Protein AF-A0A3D1AX76-F1 (afdb_monomer)

pLDDT: mean 86.17, std 15.82, range [45.19, 97.69]

Structure (mmCIF, N/CA/C/O backbone):
data_AF-A0A3D1AX76-F1
#
_entry.id   AF-A0A3D1AX76-F1
#
loop_
_atom_site.group_PDB
_atom_site.id
_atom_site.type_symbol
_atom_site.label_atom_id
_atom_site.label_alt_id
_atom_site.label_comp_id
_atom_site.label_asym_id
_atom_site.label_entity_id
_atom_site.label_seq_id
_atom_site.pdbx_PDB_ins_code
_atom_site.Cartn_x
_atom_site.Cartn_y
_atom_site.Cartn_z
_atom_site.occupancy
_atom_site.B_iso_or_equiv
_atom_site.auth_seq_id
_atom_site.auth_comp_id
_atom_site.auth_asym_id
_atom_site.auth_atom_id
_atom_site.pdbx_PDB_model_num
ATOM 1 N N . THR A 1 1 ? -2.766 -13.263 6.148 1.00 45.19 1 THR A N 1
ATOM 2 C CA . THR A 1 1 ? -1.428 -13.432 5.550 1.00 45.19 1 THR A CA 1
ATOM 3 C C . THR A 1 1 ? -1.587 -14.171 4.237 1.00 45.19 1 THR A C 1
ATOM 5 O O . THR A 1 1 ? -2.179 -15.243 4.234 1.00 45.19 1 THR A O 1
ATOM 8 N N . ARG A 1 2 ? -1.125 -13.597 3.122 1.00 50.44 2 ARG A N 1
ATOM 9 C CA . ARG A 1 2 ? -0.973 -14.301 1.841 1.00 50.44 2 ARG A CA 1
ATOM 10 C C . ARG A 1 2 ? 0.479 -14.099 1.420 1.00 50.44 2 ARG A C 1
ATOM 12 O O . ARG A 1 2 ? 0.906 -12.968 1.245 1.00 50.44 2 ARG A O 1
ATOM 19 N N . ILE A 1 3 ? 1.247 -15.183 1.397 1.00 50.59 3 ILE A N 1
ATOM 20 C CA . ILE A 1 3 ? 2.650 -15.192 0.978 1.00 50.59 3 ILE A CA 1
ATOM 21 C C . ILE A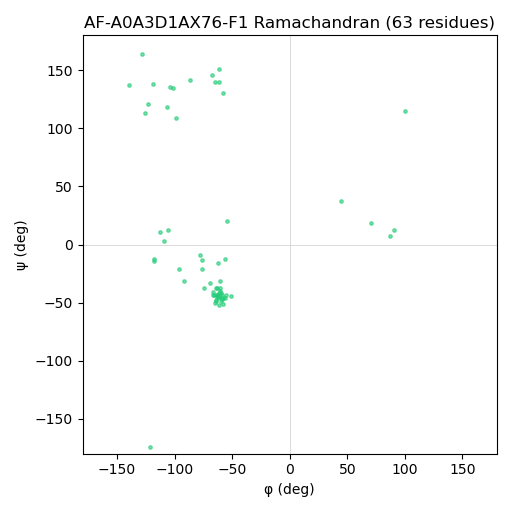 1 3 ? 2.672 -15.864 -0.393 1.00 50.59 3 ILE A C 1
ATOM 23 O O . ILE A 1 3 ? 2.308 -17.032 -0.497 1.00 50.59 3 ILE A O 1
ATOM 27 N N . GLY A 1 4 ? 3.106 -15.135 -1.422 1.00 50.19 4 GLY A N 1
ATOM 28 C CA . GLY A 1 4 ? 3.565 -15.719 -2.682 1.00 50.19 4 GLY A CA 1
ATOM 29 C C . GLY A 1 4 ? 2.566 -15.701 -3.841 1.00 50.19 4 GLY A C 1
ATOM 30 O O . GLY A 1 4 ? 1.564 -16.406 -3.855 1.00 50.19 4 GLY A O 1
ATOM 31 N N . ALA A 1 5 ? 2.951 -14.943 -4.866 1.00 53.78 5 ALA A N 1
ATOM 32 C CA . ALA A 1 5 ? 2.375 -14.712 -6.190 1.00 53.78 5 ALA A CA 1
ATOM 33 C C . ALA A 1 5 ? 2.075 -15.944 -7.085 1.00 53.78 5 ALA A C 1
ATOM 35 O O . ALA A 1 5 ? 1.988 -15.800 -8.306 1.00 53.78 5 ALA A O 1
ATOM 36 N N . ALA A 1 6 ? 1.950 -17.151 -6.535 1.00 50.47 6 ALA A N 1
ATOM 37 C CA . ALA A 1 6 ? 1.855 -18.374 -7.332 1.00 50.47 6 ALA A CA 1
ATOM 38 C C . ALA A 1 6 ? 0.474 -18.596 -7.990 1.00 50.47 6 ALA A C 1
ATOM 40 O O . ALA A 1 6 ? 0.397 -19.307 -8.990 1.00 50.47 6 ALA A O 1
ATOM 41 N N . ASP A 1 7 ? -0.600 -17.969 -7.494 1.00 52.78 7 ASP A N 1
ATOM 42 C CA . ASP A 1 7 ? -1.968 -18.367 -7.874 1.00 52.78 7 ASP A CA 1
ATOM 43 C C . ASP A 1 7 ? -2.616 -17.557 -9.018 1.00 52.78 7 ASP A C 1
ATOM 45 O O . ASP A 1 7 ? -3.543 -18.050 -9.660 1.00 52.78 7 ASP A O 1
ATOM 49 N N . ASP A 1 8 ? -2.162 -16.331 -9.317 1.00 53.78 8 ASP A N 1
ATOM 50 C CA . ASP A 1 8 ? -2.951 -15.388 -10.144 1.00 53.78 8 ASP A CA 1
ATOM 51 C C . ASP A 1 8 ? -2.423 -15.118 -11.569 1.00 53.78 8 ASP A C 1
ATOM 53 O O . ASP A 1 8 ? -3.053 -14.375 -12.330 1.00 53.78 8 ASP A O 1
ATOM 57 N N . LEU A 1 9 ? -1.335 -15.770 -12.008 1.00 51.69 9 LEU A N 1
ATOM 58 C CA . LEU A 1 9 ? -0.821 -15.602 -13.383 1.00 51.69 9 LEU A CA 1
ATOM 59 C C . LEU A 1 9 ? -1.833 -16.057 -14.464 1.00 51.69 9 LEU A C 1
ATOM 61 O O . LEU A 1 9 ? -1.720 -15.686 -15.631 1.00 51.69 9 LEU A O 1
ATOM 65 N N . SER A 1 10 ? -2.854 -16.827 -14.076 1.00 55.31 10 SER A N 1
ATOM 66 C CA . SER A 1 10 ? -3.890 -17.388 -14.952 1.00 55.31 10 SER A CA 1
ATOM 67 C C . SER A 1 10 ? -4.987 -16.398 -15.385 1.00 55.31 10 SER A C 1
ATOM 69 O O . SER A 1 10 ? -5.781 -16.733 -16.264 1.00 55.31 10 SER A O 1
ATOM 71 N N . ARG A 1 11 ? -5.054 -15.176 -14.820 1.00 63.12 11 ARG A N 1
ATOM 72 C CA . ARG A 1 11 ? -6.174 -14.226 -15.050 1.00 63.12 11 ARG A CA 1
ATOM 73 C C . ARG A 1 11 ? -5.817 -12.950 -15.825 1.00 63.12 11 ARG A C 1
ATOM 75 O O . ARG A 1 11 ? -6.629 -12.028 -15.870 1.00 63.12 11 ARG A O 1
ATOM 82 N N . GLY A 1 12 ? -4.627 -12.861 -16.424 1.00 75.94 12 GLY A N 1
ATOM 83 C CA . GLY A 1 12 ? -4.207 -11.680 -17.202 1.00 75.94 12 GLY A CA 1
ATOM 84 C C . GLY A 1 12 ? -3.925 -10.430 -16.355 1.00 75.94 12 GLY A C 1
ATOM 85 O O . GLY A 1 12 ? -3.919 -9.314 -16.870 1.00 75.94 12 GLY A O 1
ATOM 86 N N . ARG A 1 13 ? -3.705 -10.605 -15.048 1.00 78.56 13 ARG A N 1
ATOM 87 C CA . ARG A 1 13 ? -3.349 -9.543 -14.101 1.00 78.56 13 ARG A CA 1
ATOM 88 C C . ARG A 1 13 ? -1.860 -9.647 -13.771 1.00 78.56 13 ARG A C 1
ATOM 90 O O . ARG A 1 13 ? -1.371 -10.747 -13.534 1.00 78.56 13 ARG A O 1
ATOM 97 N N . SER A 1 14 ? -1.133 -8.526 -13.757 1.00 85.69 14 SER A N 1
ATOM 98 C CA . SER A 1 14 ? 0.263 -8.537 -13.303 1.00 85.69 14 SER A CA 1
ATOM 99 C C . SER A 1 14 ? 0.320 -8.825 -11.804 1.00 85.69 14 SER A C 1
ATOM 101 O O . SER A 1 14 ? -0.545 -8.374 -11.051 1.00 85.69 14 SER A O 1
ATOM 103 N N . TH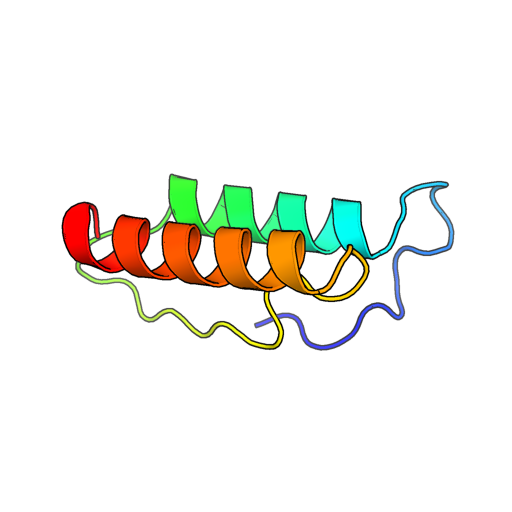R A 1 15 ? 1.355 -9.540 -11.363 1.00 85.50 15 THR A N 1
ATOM 104 C CA . THR A 1 15 ? 1.604 -9.797 -9.936 1.00 85.50 15 THR A CA 1
ATOM 105 C C . THR A 1 15 ? 1.585 -8.503 -9.126 1.00 85.50 15 THR A C 1
ATOM 107 O O . THR A 1 15 ? 0.895 -8.432 -8.116 1.00 85.50 15 THR A O 1
ATOM 110 N N . PHE A 1 16 ? 2.231 -7.452 -9.641 1.00 90.00 16 PHE A N 1
ATOM 111 C CA . PHE A 1 16 ? 2.226 -6.128 -9.023 1.00 90.00 16 PHE A CA 1
ATOM 112 C C . PHE A 1 16 ? 0.806 -5.581 -8.817 1.00 90.00 16 PHE A C 1
ATOM 114 O O . PHE A 1 16 ? 0.468 -5.113 -7.736 1.00 90.00 16 PHE A O 1
ATOM 121 N N . MET A 1 17 ? -0.069 -5.673 -9.826 1.00 90.06 17 MET A N 1
ATOM 122 C CA . MET A 1 17 ? -1.448 -5.196 -9.693 1.00 90.06 17 MET A CA 1
ATOM 123 C C . MET A 1 17 ? -2.234 -5.993 -8.645 1.00 90.06 17 MET A C 1
ATOM 125 O O . MET A 1 17 ? -3.063 -5.414 -7.940 1.00 90.06 17 MET A O 1
ATOM 129 N N . VAL A 1 18 ? -2.014 -7.306 -8.552 1.00 88.44 18 VAL A N 1
ATOM 130 C CA . VAL A 1 18 ? -2.669 -8.142 -7.535 1.00 88.44 18 VAL A CA 1
ATOM 131 C C . VAL A 1 18 ? -2.209 -7.720 -6.139 1.00 88.44 18 V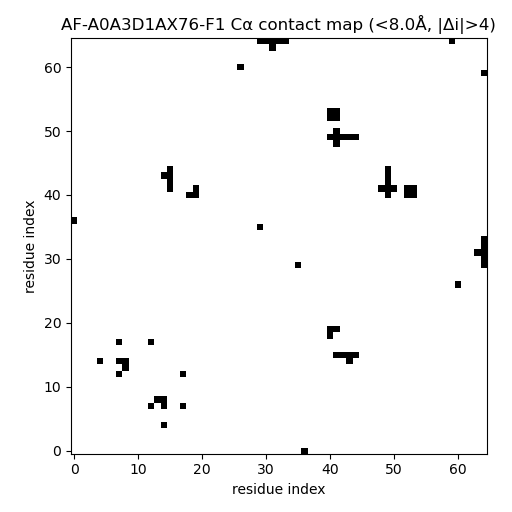AL A C 1
ATOM 133 O O . VAL A 1 18 ? -3.055 -7.392 -5.311 1.00 88.44 18 VAL A O 1
ATOM 136 N N . GLU A 1 19 ? -0.899 -7.602 -5.918 1.00 90.62 19 GLU A N 1
ATOM 137 C CA . GLU A 1 19 ? -0.314 -7.174 -4.638 1.00 90.62 19 GLU A CA 1
ATOM 138 C C . GLU A 1 19 ? -0.784 -5.767 -4.225 1.00 90.62 19 GLU A C 1
ATOM 140 O O . GLU A 1 19 ? -1.149 -5.535 -3.071 1.00 90.62 19 GLU A O 1
ATOM 145 N N . MET A 1 20 ? -0.863 -4.823 -5.169 1.00 93.94 20 MET A N 1
ATOM 146 C CA . MET A 1 20 ? -1.374 -3.474 -4.890 1.00 93.94 20 MET A CA 1
ATOM 147 C C . MET A 1 20 ? -2.878 -3.460 -4.602 1.00 93.94 20 MET A C 1
ATOM 149 O O . MET A 1 20 ? -3.335 -2.676 -3.772 1.00 93.94 20 MET A O 1
ATOM 153 N N . THR A 1 21 ? -3.655 -4.347 -5.230 1.00 93.19 21 THR A N 1
ATOM 154 C CA . THR A 1 21 ? -5.085 -4.493 -4.915 1.00 93.19 21 THR A CA 1
ATOM 155 C C . THR A 1 21 ? -5.270 -5.039 -3.497 1.00 93.19 21 THR A C 1
ATOM 157 O O . THR A 1 21 ? -6.100 -4.527 -2.749 1.00 93.19 21 THR A O 1
ATOM 160 N N . GLU A 1 22 ? -4.484 -6.043 -3.101 1.00 91.81 22 GLU A N 1
ATOM 161 C CA . GLU A 1 22 ? -4.506 -6.590 -1.737 1.00 91.81 22 GLU A CA 1
ATOM 162 C C . GLU A 1 22 ? -4.088 -5.532 -0.707 1.00 91.81 22 GLU A C 1
ATOM 164 O O . GLU A 1 22 ? -4.769 -5.351 0.303 1.00 91.81 22 GLU A O 1
ATOM 169 N N . THR A 1 23 ? -3.040 -4.759 -1.007 1.00 94.19 23 THR A N 1
ATOM 170 C CA . THR A 1 23 ? -2.599 -3.625 -0.180 1.00 94.19 23 THR A CA 1
ATOM 171 C C . THR A 1 23 ? -3.717 -2.593 -0.014 1.00 94.19 23 THR A C 1
ATOM 173 O O . THR A 1 23 ? -4.008 -2.176 1.105 1.00 94.19 23 THR A O 1
ATOM 176 N N . ALA A 1 24 ? -4.410 -2.224 -1.096 1.00 95.44 24 ALA A N 1
ATOM 177 C CA . ALA A 1 24 ? -5.534 -1.293 -1.030 1.00 95.44 24 ALA A CA 1
ATOM 178 C C . ALA A 1 24 ? -6.677 -1.820 -0.147 1.00 95.44 24 ALA A C 1
ATOM 180 O O . ALA A 1 24 ? -7.263 -1.056 0.617 1.00 95.44 24 ALA A O 1
ATOM 181 N N . VAL A 1 25 ? -6.992 -3.117 -0.211 1.00 95.44 25 VAL A N 1
ATOM 182 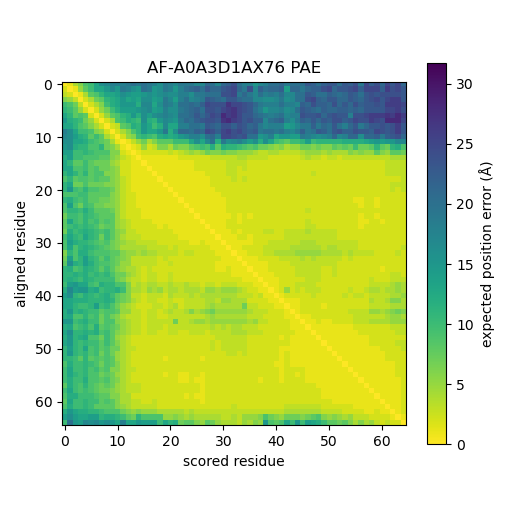C CA . VAL A 1 25 ? -8.007 -3.726 0.666 1.00 95.44 25 VAL A CA 1
ATOM 183 C C . VAL A 1 25 ? -7.580 -3.648 2.131 1.00 95.44 25 VAL A C 1
ATOM 185 O O . VAL A 1 25 ? -8.399 -3.284 2.976 1.00 95.44 25 VAL A O 1
ATOM 188 N N . ILE A 1 26 ? -6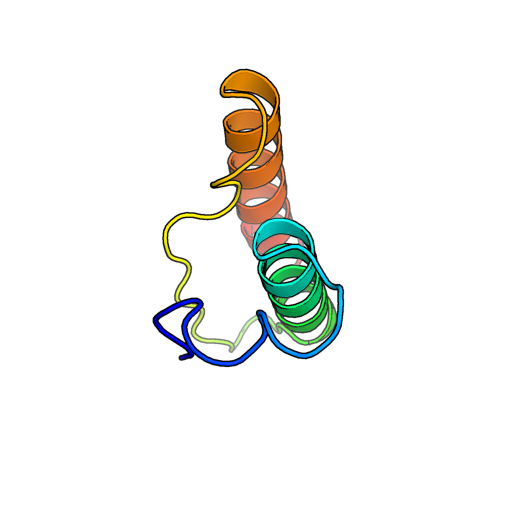.310 -3.936 2.436 1.00 94.19 26 ILE A N 1
ATOM 189 C CA . ILE A 1 26 ? -5.771 -3.830 3.798 1.00 94.19 26 ILE A CA 1
ATOM 190 C C . ILE A 1 26 ? -5.938 -2.402 4.321 1.00 94.19 26 ILE A C 1
ATOM 192 O O . ILE A 1 26 ? -6.527 -2.217 5.380 1.00 94.19 26 ILE A O 1
ATOM 196 N N . LEU A 1 27 ? -5.501 -1.392 3.565 1.00 95.06 27 LEU A N 1
ATOM 197 C CA . LEU A 1 27 ? -5.572 0.006 4.003 1.00 95.06 27 LEU A CA 1
ATOM 198 C C . LEU A 1 27 ? -7.011 0.498 4.212 1.00 95.06 27 LEU A C 1
ATOM 200 O O . LEU A 1 27 ? -7.278 1.214 5.168 1.00 95.06 27 LEU A O 1
ATOM 204 N N . ASN A 1 28 ? -7.957 0.074 3.370 1.00 95.81 28 ASN A N 1
ATOM 205 C CA . ASN A 1 28 ? -9.364 0.475 3.498 1.00 95.81 28 ASN A CA 1
ATOM 206 C C . ASN A 1 28 ? -10.123 -0.240 4.631 1.00 95.81 28 ASN A C 1
ATOM 208 O O . ASN A 1 28 ? -11.246 0.147 4.950 1.00 95.81 28 ASN A O 1
ATOM 212 N N . THR A 1 29 ? -9.563 -1.309 5.201 1.00 94.62 29 THR A N 1
ATOM 213 C CA . THR A 1 29 ? -10.222 -2.114 6.249 1.00 94.62 29 THR A CA 1
ATOM 214 C C . THR A 1 29 ? -9.476 -2.110 7.577 1.00 94.62 29 THR A C 1
ATOM 216 O O . THR A 1 29 ? -10.045 -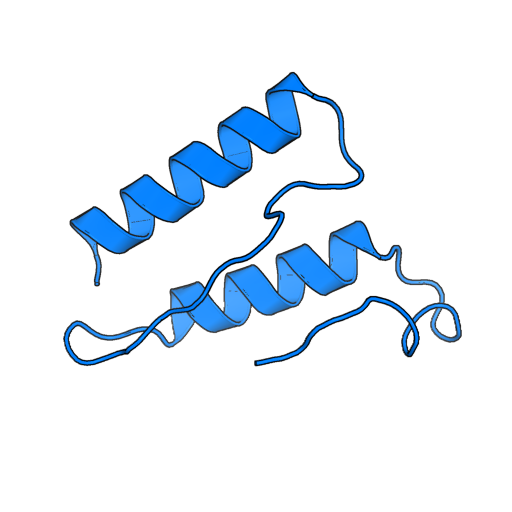2.503 8.598 1.00 94.62 29 THR A O 1
ATOM 219 N N . ALA A 1 30 ? -8.223 -1.656 7.583 1.00 96.38 30 ALA A N 1
ATOM 220 C CA . ALA A 1 30 ? -7.429 -1.508 8.784 1.00 96.38 30 ALA A CA 1
ATOM 221 C C . ALA A 1 30 ? -8.078 -0.504 9.747 1.00 96.38 30 ALA A C 1
ATOM 223 O O . ALA A 1 30 ? -8.622 0.531 9.374 1.00 96.38 30 ALA A O 1
ATOM 224 N N . THR A 1 31 ? -8.023 -0.853 11.025 1.00 95.00 31 THR A N 1
ATOM 225 C CA . THR A 1 31 ? -8.479 -0.045 12.163 1.00 95.00 31 THR A CA 1
ATOM 226 C C . THR A 1 31 ? -7.363 0.056 13.203 1.00 95.00 31 THR A C 1
ATOM 228 O O . THR A 1 31 ? -6.509 -0.838 13.217 1.00 95.00 31 THR A O 1
ATOM 231 N N . PRO A 1 32 ? -7.422 0.998 14.163 1.00 95.44 32 PRO A N 1
ATOM 232 C CA . PRO A 1 32 ? -6.394 1.154 15.203 1.00 95.44 32 PRO A CA 1
ATOM 233 C C . PRO A 1 32 ? -6.103 -0.075 16.071 1.00 95.44 32 PRO A C 1
ATOM 235 O O . PRO A 1 32 ? -5.140 -0.107 16.829 1.00 95.44 32 PRO A O 1
ATOM 238 N N . ARG A 1 33 ? -6.953 -1.107 16.003 1.00 95.62 33 ARG A N 1
ATOM 239 C CA . ARG A 1 33 ? -6.787 -2.370 16.737 1.00 95.62 33 ARG A CA 1
ATOM 240 C C . ARG A 1 33 ? -6.344 -3.530 15.842 1.00 95.62 33 ARG A C 1
ATOM 242 O O . ARG A 1 33 ? -6.443 -4.685 16.250 1.00 95.62 33 ARG A O 1
ATOM 249 N N . SER A 1 34 ? -5.915 -3.243 14.617 1.00 95.62 34 SER A N 1
ATOM 250 C CA . SER A 1 34 ? -5.519 -4.258 13.638 1.00 95.62 34 SER A CA 1
ATOM 251 C C . SER A 1 34 ? -4.056 -4.626 13.812 1.00 95.62 34 SER A C 1
ATOM 253 O O . SER A 1 34 ? -3.211 -3.765 14.037 1.00 95.62 34 SER A O 1
ATOM 255 N N . PHE A 1 35 ? -3.746 -5.909 13.657 1.00 95.25 35 PHE A N 1
ATOM 256 C CA . PHE A 1 35 ? -2.370 -6.375 13.560 1.00 95.25 35 PHE A CA 1
ATOM 257 C C . PHE A 1 35 ? -2.019 -6.579 12.085 1.00 95.25 35 PHE A C 1
ATOM 259 O O . PHE A 1 35 ? -2.545 -7.485 11.437 1.00 95.25 35 PHE A O 1
ATOM 266 N N . LEU A 1 36 ? -1.173 -5.698 11.551 1.00 92.62 36 LEU A N 1
ATOM 267 C CA . LEU A 1 36 ? -0.784 -5.680 10.144 1.00 92.62 36 LEU A CA 1
ATOM 268 C C . LEU A 1 36 ? 0.597 -6.311 9.962 1.00 92.62 36 LEU A C 1
ATOM 270 O O . LEU A 1 36 ? 1.532 -6.008 10.699 1.00 92.62 36 LEU A O 1
ATOM 274 N N . ILE A 1 37 ? 0.723 -7.167 8.950 1.00 92.94 37 ILE A N 1
ATOM 275 C CA . ILE A 1 37 ? 1.999 -7.719 8.488 1.00 92.94 37 ILE A CA 1
ATOM 276 C C . ILE A 1 37 ? 2.110 -7.371 7.011 1.00 92.94 37 ILE A C 1
ATOM 278 O O . ILE A 1 37 ? 1.247 -7.762 6.223 1.00 92.94 37 ILE A O 1
ATOM 282 N N . LEU A 1 38 ? 3.160 -6.637 6.662 1.00 91.62 38 LEU A N 1
ATOM 283 C CA . LEU A 1 38 ? 3.478 -6.235 5.299 1.00 91.62 38 LEU A CA 1
ATOM 284 C C . LEU A 1 38 ? 4.832 -6.831 4.928 1.00 91.62 38 LEU A C 1
ATOM 286 O O . LEU A 1 38 ? 5.750 -6.807 5.747 1.00 91.62 38 LEU A O 1
ATOM 290 N N . ASP A 1 39 ? 4.949 -7.337 3.708 1.00 91.69 39 ASP A N 1
ATOM 291 C CA . ASP A 1 39 ? 6.198 -7.869 3.173 1.00 91.69 39 ASP A CA 1
ATOM 292 C C . ASP A 1 39 ? 6.351 -7.444 1.709 1.00 91.69 39 ASP A C 1
ATOM 294 O O . ASP A 1 39 ? 5.372 -7.437 0.964 1.00 91.69 39 ASP A O 1
ATOM 298 N N . GLU A 1 40 ? 7.561 -7.034 1.329 1.00 90.56 40 GLU A N 1
ATOM 299 C CA . GLU A 1 40 ? 7.952 -6.629 -0.034 1.00 90.56 40 GLU A CA 1
ATOM 300 C C . GLU A 1 40 ? 6.976 -5.693 -0.795 1.00 90.56 40 GLU A C 1
ATOM 302 O O . GLU A 1 40 ? 6.819 -5.793 -2.017 1.00 90.56 40 GLU A O 1
ATOM 307 N N . ILE A 1 41 ? 6.327 -4.741 -0.110 1.00 90.50 41 ILE A N 1
ATOM 308 C CA . ILE A 1 41 ? 5.418 -3.776 -0.755 1.00 90.50 41 ILE A CA 1
ATOM 309 C C . ILE A 1 41 ? 6.156 -2.978 -1.837 1.00 90.50 41 ILE A C 1
ATOM 311 O O . ILE A 1 41 ? 7.221 -2.411 -1.599 1.00 90.50 41 ILE A O 1
ATOM 315 N N . GLY A 1 42 ? 5.560 -2.907 -3.030 1.00 90.12 42 GLY A N 1
ATOM 316 C CA . GLY A 1 42 ? 6.125 -2.171 -4.161 1.00 90.12 42 GLY A CA 1
ATOM 317 C C . GLY A 1 42 ? 7.106 -2.978 -5.021 1.00 90.12 42 GLY A C 1
ATOM 318 O O . GLY A 1 42 ? 7.715 -2.412 -5.929 1.00 90.12 42 GLY A O 1
ATOM 319 N N . ARG A 1 43 ? 7.270 -4.291 -4.796 1.00 92.25 43 ARG A N 1
ATOM 320 C CA . ARG A 1 43 ? 8.057 -5.153 -5.695 1.00 92.25 43 ARG A CA 1
ATOM 321 C C . ARG A 1 43 ? 7.406 -5.241 -7.079 1.00 92.25 43 ARG A C 1
ATOM 323 O O . ARG A 1 43 ? 6.200 -5.387 -7.200 1.00 92.25 43 ARG A O 1
ATOM 330 N N . GLY A 1 44 ? 8.205 -5.222 -8.146 1.00 89.06 44 GLY A N 1
ATOM 331 C CA . GLY A 1 44 ? 7.696 -5.368 -9.518 1.00 89.06 44 GLY A CA 1
ATOM 332 C C . GLY A 1 44 ? 7.324 -4.052 -10.212 1.00 89.06 44 GLY A C 1
ATOM 333 O O . GLY A 1 44 ? 6.720 -4.091 -11.282 1.00 89.06 44 GLY A O 1
ATOM 334 N N . THR A 1 45 ? 7.722 -2.911 -9.640 1.00 93.25 45 THR A N 1
ATOM 335 C CA . THR A 1 45 ? 7.773 -1.596 -10.305 1.00 93.25 45 THR A CA 1
ATOM 336 C C . THR A 1 45 ? 9.207 -1.028 -10.277 1.00 93.25 45 THR A C 1
ATOM 338 O O . THR A 1 45 ? 10.143 -1.730 -9.886 1.00 93.25 45 THR A O 1
ATOM 341 N N . SER A 1 46 ? 9.415 0.213 -10.730 1.00 95.94 46 SER A N 1
ATOM 342 C CA . SER A 1 46 ? 10.721 0.878 -10.669 1.00 95.94 46 SER A CA 1
ATOM 343 C C . SER A 1 46 ? 11.194 1.038 -9.217 1.00 95.94 46 SER A C 1
ATOM 345 O O . SER A 1 46 ? 10.382 1.160 -8.303 1.00 95.94 46 SER A O 1
ATOM 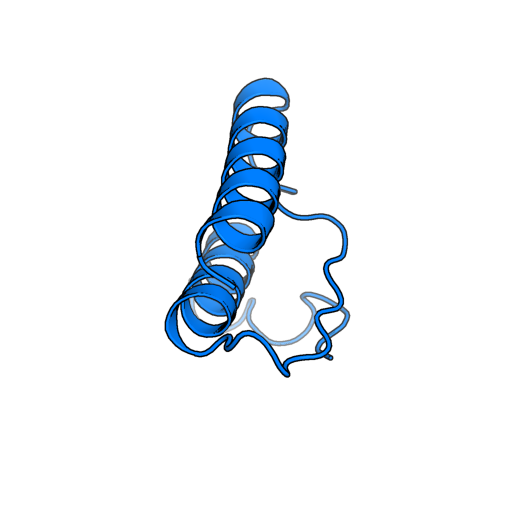347 N N . THR A 1 47 ? 12.510 1.055 -8.984 1.00 94.06 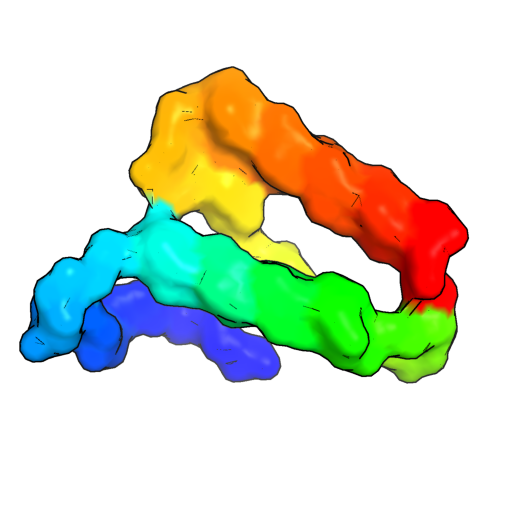47 THR A N 1
ATOM 348 C CA . THR A 1 47 ? 13.076 1.122 -7.624 1.00 94.06 47 THR A CA 1
ATOM 349 C C . THR A 1 47 ? 12.563 2.323 -6.828 1.00 94.06 47 THR A C 1
ATOM 351 O O . THR A 1 47 ? 12.222 2.187 -5.654 1.00 94.06 47 THR A O 1
ATOM 354 N N . TYR A 1 48 ? 12.493 3.497 -7.461 1.00 97.31 48 TYR A N 1
ATOM 355 C CA . TYR A 1 48 ? 12.036 4.716 -6.796 1.00 97.31 48 TYR A CA 1
ATOM 356 C C . TYR A 1 48 ? 10.523 4.725 -6.585 1.00 97.31 48 TYR A C 1
ATOM 358 O O . TYR A 1 48 ? 10.080 5.142 -5.519 1.00 97.31 48 TYR A O 1
ATOM 366 N N . ASP A 1 49 ? 9.743 4.203 -7.538 1.00 96.94 49 ASP A N 1
ATOM 367 C CA . ASP A 1 49 ? 8.291 4.080 -7.368 1.00 96.94 49 ASP A CA 1
ATOM 368 C C . ASP A 1 49 ? 7.951 3.074 -6.265 1.00 96.94 49 ASP A C 1
ATOM 370 O O . ASP A 1 49 ? 7.081 3.332 -5.438 1.00 96.94 49 ASP A O 1
ATOM 374 N N . GLY A 1 50 ? 8.666 1.948 -6.207 1.00 96.12 50 GLY A N 1
ATOM 375 C CA . GLY A 1 50 ? 8.496 0.934 -5.169 1.00 96.12 50 GLY A CA 1
ATOM 376 C C . GLY 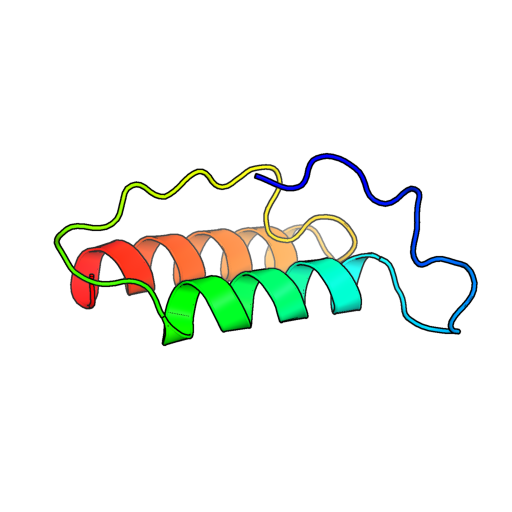A 1 50 ? 8.800 1.488 -3.779 1.00 96.12 50 GLY A C 1
ATOM 377 O O . GLY A 1 50 ? 8.001 1.311 -2.861 1.00 96.12 50 GLY A O 1
ATOM 378 N N . LEU A 1 51 ? 9.902 2.235 -3.636 1.00 96.81 51 LEU A N 1
ATOM 379 C CA . LEU A 1 51 ? 10.246 2.911 -2.384 1.00 96.81 51 LEU A CA 1
ATOM 380 C C . LEU A 1 51 ? 9.208 3.974 -1.998 1.00 96.81 51 LEU A C 1
ATOM 382 O O . LEU A 1 51 ? 8.800 4.032 -0.839 1.00 96.81 51 LEU A O 1
ATOM 386 N N . ALA A 1 52 ? 8.772 4.798 -2.954 1.00 97.69 52 ALA A N 1
ATOM 387 C CA . ALA A 1 52 ? 7.770 5.832 -2.715 1.00 97.69 52 ALA A CA 1
ATOM 388 C C . ALA A 1 52 ? 6.432 5.227 -2.262 1.00 97.69 52 ALA A C 1
ATOM 390 O O . ALA A 1 52 ? 5.825 5.721 -1.313 1.00 97.69 52 ALA A O 1
ATOM 391 N N . LEU A 1 53 ? 6.004 4.125 -2.887 1.00 96.75 53 LEU A N 1
ATOM 392 C CA . LEU A 1 53 ? 4.807 3.386 -2.486 1.00 96.75 53 LEU A CA 1
ATOM 393 C C . LEU A 1 53 ? 4.954 2.796 -1.084 1.00 96.75 53 LEU A C 1
ATOM 395 O O . LEU A 1 53 ? 4.071 2.993 -0.255 1.00 96.75 53 LEU A O 1
ATOM 399 N N . ALA A 1 54 ? 6.063 2.111 -0.797 1.00 96.00 54 ALA A N 1
ATOM 400 C CA . ALA A 1 54 ? 6.304 1.531 0.522 1.00 96.00 54 ALA A CA 1
ATOM 401 C C . ALA A 1 54 ? 6.285 2.605 1.623 1.00 96.00 54 ALA A C 1
ATOM 403 O O . ALA A 1 54 ? 5.649 2.414 2.660 1.00 96.00 54 ALA A O 1
ATOM 404 N N . TRP A 1 55 ? 6.915 3.756 1.372 1.00 97.25 55 TRP A N 1
ATOM 405 C CA . TRP A 1 55 ? 6.906 4.887 2.298 1.00 97.25 55 TRP A CA 1
ATOM 406 C C . TRP A 1 55 ? 5.493 5.423 2.535 1.00 97.25 55 TRP A C 1
ATOM 408 O O . TRP A 1 55 ? 5.058 5.517 3.680 1.00 97.25 55 TRP A O 1
ATOM 418 N N . ALA A 1 56 ? 4.760 5.724 1.460 1.00 97.56 56 ALA A N 1
ATOM 419 C CA . ALA A 1 56 ? 3.408 6.267 1.549 1.00 97.56 56 ALA A CA 1
ATOM 420 C C . ALA A 1 56 ? 2.442 5.310 2.268 1.00 97.56 56 ALA A C 1
ATOM 422 O O . ALA A 1 56 ? 1.599 5.750 3.045 1.00 97.56 56 ALA A O 1
ATOM 423 N N . VAL A 1 57 ? 2.579 3.997 2.052 1.00 96.38 57 VAL A N 1
ATOM 424 C CA . VAL A 1 57 ? 1.774 2.971 2.735 1.00 96.38 57 VAL A CA 1
ATOM 425 C C . VAL A 1 57 ? 2.044 2.977 4.241 1.00 96.38 57 VAL A C 1
ATOM 427 O O . VAL A 1 57 ? 1.099 2.989 5.029 1.00 96.38 57 VAL A O 1
ATOM 430 N N . VAL A 1 58 ? 3.315 2.994 4.653 1.00 95.44 58 VAL A N 1
ATOM 431 C CA . VAL A 1 58 ? 3.689 3.014 6.077 1.00 95.44 58 VAL A CA 1
ATOM 432 C C . VAL A 1 58 ? 3.245 4.313 6.748 1.00 95.44 58 VAL A C 1
ATOM 434 O O . VAL A 1 58 ? 2.689 4.273 7.845 1.00 95.44 58 VAL A O 1
ATOM 437 N N . GLU A 1 59 ? 3.442 5.452 6.085 1.00 97.38 59 GLU A N 1
ATOM 438 C CA . GLU A 1 59 ? 2.993 6.754 6.578 1.00 97.38 59 GLU A CA 1
ATOM 439 C C . GLU A 1 59 ? 1.468 6.798 6.737 1.00 97.38 59 GLU A C 1
ATOM 441 O O . GLU A 1 59 ? 0.965 7.218 7.779 1.00 97.38 59 GLU A O 1
ATOM 446 N N . HIS A 1 60 ? 0.722 6.295 5.751 1.00 96.06 60 HIS A N 1
ATOM 447 C CA . HIS A 1 60 ? -0.733 6.241 5.826 1.00 96.06 60 HIS A CA 1
ATOM 448 C C . HIS A 1 60 ? -1.209 5.421 7.029 1.00 96.06 60 HIS A C 1
ATOM 450 O O . HIS A 1 60 ? -2.073 5.890 7.771 1.00 96.06 60 HIS A O 1
ATOM 456 N N . ILE A 1 61 ? -0.626 4.235 7.244 1.00 95.00 61 ILE A N 1
ATOM 457 C CA . ILE A 1 61 ? -0.947 3.376 8.391 1.00 95.00 61 ILE A CA 1
ATOM 458 C C . ILE A 1 61 ? -0.660 4.116 9.695 1.00 95.00 61 ILE A C 1
ATOM 460 O O . ILE A 1 61 ? -1.533 4.179 10.546 1.00 95.00 61 ILE A O 1
ATOM 464 N N . GLN A 1 62 ? 0.513 4.738 9.831 1.00 94.25 62 GLN A N 1
ATOM 465 C CA . GLN A 1 62 ? 0.891 5.458 11.049 1.00 94.25 62 GLN A CA 1
ATOM 466 C C . GLN A 1 62 ? -0.049 6.630 11.385 1.00 94.25 62 GLN A C 1
ATOM 468 O O . GLN A 1 62 ? -0.215 6.954 12.561 1.00 94.25 62 GLN A O 1
ATOM 473 N N . GLN A 1 63 ? -0.635 7.279 10.376 1.00 94.81 63 GLN A N 1
ATOM 474 C CA . GLN A 1 63 ? -1.491 8.456 10.556 1.00 94.81 63 GLN A CA 1
ATOM 475 C C . GLN A 1 63 ? -2.983 8.126 10.709 1.00 94.81 63 GLN A C 1
ATOM 477 O O . GLN A 1 63 ? -3.701 8.875 11.371 1.00 94.81 63 GLN A O 1
ATOM 482 N N . HIS A 1 64 ? -3.462 7.054 10.070 1.00 90.19 64 HIS A N 1
ATOM 483 C CA . HIS A 1 64 ? -4.899 6.776 9.917 1.00 90.19 64 HIS A CA 1
ATOM 484 C C . HIS A 1 64 ? -5.357 5.472 10.577 1.00 90.19 64 HIS A C 1
ATOM 486 O O . HIS A 1 64 ? -6.563 5.246 10.687 1.00 90.19 64 HIS A O 1
ATOM 492 N N . THR A 1 65 ? -4.420 4.615 10.990 1.00 85.06 65 THR A N 1
ATOM 493 C CA . THR A 1 65 ? -4.691 3.370 11.716 1.00 85.06 65 THR A CA 1
ATOM 494 C C . THR A 1 65 ? -4.131 3.495 13.123 1.00 85.06 65 THR A C 1
ATOM 496 O O . THR A 1 65 ? -4.954 3.523 14.056 1.00 85.06 65 THR A O 1
#

Mean predicted aligned error: 6.22 Å

Sequence (65 aa):
TRIGAADDLSRGRSTFMVEMTETAVILNTATPRSFLILDEIGRGTSTYDGLALAWAVVEHIQQHT

Nearest PDB structures (foldseek):
  5c22-assembly4_D  TM=4.746E-01  e=5.814E+00  Escherichia coli
  6zbo-assembly4_D  TM=3.641E-01  e=4.183E+00  Homo sapiens

Radius of gyration: 12.4 Å; Cα contacts (8 Å, |Δi|>4): 36; chains: 1; bounding box: 23×27×34 Å

Foldseek 3Di:
DDDDPPPPPVPPDDSLRVLVVVLVVCLVPDDPPDDDDDDQAQPPDDPVSRVVRVVVSVVSNVVGD

Solvent-accessible surface area (backbone atoms only — not comparable to full-atom values): 4160 Å² total; per-residue (Å²): 139,85,85,76,82,80,81,53,74,84,72,85,49,56,66,44,59,53,55,53,50,52,50,51,53,48,67,77,65,55,44,72,86,58,90,84,86,86,75,75,62,44,59,86,58,56,73,68,57,13,50,51,47,38,50,52,53,53,52,47,45,75,76,73,61

Secondary structure (DSSP, 8-state):
----TTS-GGGT--HHHHHHHHHHHHHHH--TT------STTTTS-HHHHHHHHHHHHHHHHHH-